Protein AF-A0A4V0XD23-F1 (afdb_monomer_lite)

Secondary structure (DSSP, 8-state):
---------TTHHHHHHHHHHHHHHHT-HHHHHHHHHHTT-HHHHHHHHHHTT----HHHHHHHHHHH-

Foldseek 3Di:
DDDDDDDPDPPVLQLVLLVVLVVVCVVPVVLVVQVVVCPLVLVSSQVSSVVVVGHHDSVSVVVVVVVVD

Sequence (69 aa):
MARDELHPGGFSMSKQQLEQFLDKAAGSVSLKQQIDQCGTDNACLVALGRENGHTFSAATVSRWQRDHV

Structure (mmCIF, N/CA/C/O backbone):
data_AF-A0A4V0XD23-F1
#
_entry.id   AF-A0A4V0XD23-F1
#
loop_
_atom_site.group_PDB
_atom_site.id
_atom_site.type_symbol
_atom_site.label_atom_id
_atom_site.label_alt_id
_atom_site.label_comp_id
_atom_site.label_asym_id
_atom_site.label_entity_id
_atom_site.label_seq_id
_atom_site.pdbx_PDB_ins_code
_atom_site.Cartn_x
_atom_site.Cartn_y
_atom_site.Cartn_z
_atom_site.occupancy
_atom_site.B_iso_or_equiv
_atom_site.auth_seq_id
_atom_site.auth_comp_id
_atom_site.auth_asym_id
_atom_site.auth_atom_id
_atom_site.pdbx_PDB_model_num
ATOM 1 N N . MET A 1 1 ? 18.740 -32.327 13.156 1.00 49.50 1 MET A N 1
ATOM 2 C CA . MET A 1 1 ? 17.849 -31.181 13.424 1.00 49.50 1 MET A CA 1
ATOM 3 C C . MET A 1 1 ? 17.425 -30.656 12.066 1.00 49.50 1 MET A C 1
ATOM 5 O O . MET A 1 1 ? 18.272 -30.159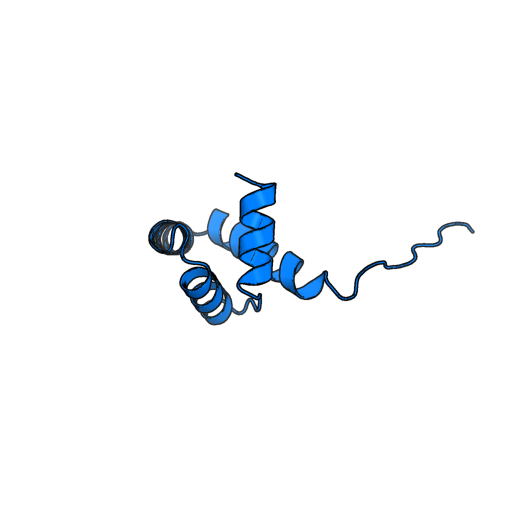 11.342 1.00 49.50 1 MET A O 1
ATOM 9 N N . ALA A 1 2 ? 16.199 -30.973 11.655 1.00 50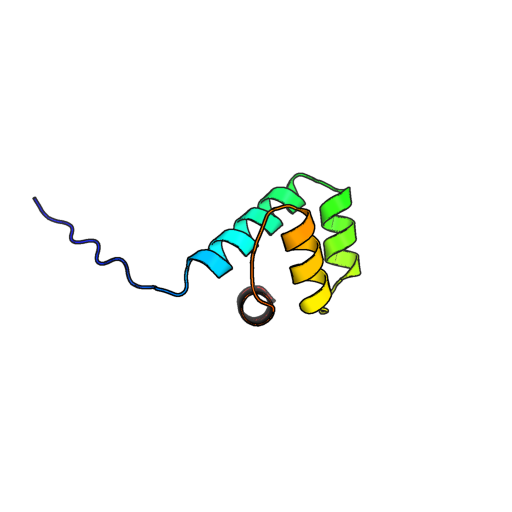.09 2 ALA A N 1
ATOM 10 C CA . ALA A 1 2 ? 15.678 -30.697 10.317 1.00 50.09 2 ALA A CA 1
ATOM 11 C C . ALA A 1 2 ? 14.923 -29.357 10.280 1.00 50.09 2 ALA A C 1
ATOM 13 O O . ALA A 1 2 ? 14.415 -28.938 11.322 1.00 50.09 2 ALA A O 1
ATOM 14 N N . ARG A 1 3 ? 14.792 -28.812 9.055 1.00 48.62 3 ARG A N 1
ATOM 15 C CA . ARG A 1 3 ? 14.280 -27.496 8.599 1.00 48.62 3 ARG A CA 1
ATOM 16 C C . ARG A 1 3 ? 15.428 -26.490 8.469 1.00 48.62 3 ARG A C 1
ATOM 18 O O . ARG A 1 3 ? 15.823 -25.878 9.448 1.00 48.62 3 ARG A O 1
ATOM 25 N N . ASP A 1 4 ? 16.142 -26.396 7.348 1.00 48.31 4 ASP A N 1
ATOM 26 C CA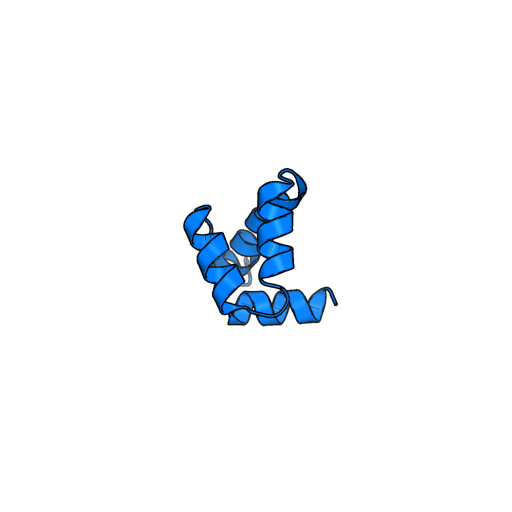 . ASP A 1 4 ? 15.653 -26.153 5.978 1.00 48.31 4 ASP A CA 1
ATOM 27 C C . ASP A 1 4 ? 14.435 -25.224 5.956 1.00 48.31 4 ASP A C 1
ATOM 29 O O . ASP A 1 4 ? 13.293 -25.673 5.931 1.00 48.31 4 ASP A O 1
ATOM 33 N N . GLU A 1 5 ? 14.706 -23.923 6.036 1.00 52.88 5 GLU A N 1
ATOM 34 C CA . GLU A 1 5 ? 13.880 -22.916 5.376 1.00 52.88 5 GLU A CA 1
ATOM 35 C C . GLU A 1 5 ? 14.809 -22.059 4.514 1.00 52.88 5 GLU A C 1
ATOM 37 O O . GLU A 1 5 ? 15.270 -20.973 4.883 1.00 52.88 5 GLU A O 1
ATOM 42 N N . LEU A 1 6 ? 15.119 -22.617 3.339 1.00 46.47 6 LEU A N 1
ATOM 43 C CA . LEU A 1 6 ? 15.245 -21.853 2.103 1.00 46.47 6 LEU A CA 1
ATOM 44 C C . LEU A 1 6 ? 14.306 -20.635 2.188 1.00 46.47 6 LEU A C 1
ATOM 46 O O . LEU A 1 6 ? 13.096 -20.819 2.248 1.00 46.47 6 LEU A O 1
ATOM 50 N N . HIS A 1 7 ? 14.826 -19.408 2.202 1.00 46.16 7 HIS A N 1
ATOM 51 C CA . HIS A 1 7 ? 14.005 -18.224 1.948 1.00 46.16 7 HIS A CA 1
ATOM 52 C C . HIS A 1 7 ? 13.865 -18.089 0.428 1.00 46.16 7 HIS A C 1
ATOM 54 O O . HIS A 1 7 ? 14.842 -17.706 -0.225 1.00 46.16 7 HIS A O 1
ATOM 60 N N . PRO A 1 8 ? 12.702 -18.368 -0.187 1.00 54.56 8 PRO A N 1
ATOM 61 C CA . PRO A 1 8 ? 12.495 -18.016 -1.572 1.00 54.56 8 PRO A CA 1
ATOM 62 C C . PRO A 1 8 ? 11.926 -16.596 -1.589 1.00 54.56 8 PRO A C 1
ATOM 64 O O . PRO A 1 8 ? 10.816 -16.354 -1.125 1.00 54.56 8 PRO A O 1
ATOM 67 N N . GLY A 1 9 ? 12.659 -15.635 -2.143 1.00 44.84 9 GLY A N 1
ATOM 68 C CA . GLY A 1 9 ? 12.006 -14.422 -2.633 1.00 44.84 9 GLY A CA 1
ATOM 69 C C . GLY A 1 9 ? 12.714 -13.118 -2.324 1.00 44.84 9 GLY A C 1
ATOM 70 O O . GLY A 1 9 ? 12.340 -12.386 -1.413 1.00 44.84 9 GLY A O 1
ATOM 71 N N . GLY A 1 10 ? 13.582 -12.710 -3.247 1.00 49.19 10 GLY A N 1
ATOM 72 C CA . GLY A 1 10 ? 13.939 -11.304 -3.463 1.00 49.19 10 GLY A CA 1
ATOM 73 C C . GLY A 1 10 ? 12.772 -10.414 -3.940 1.00 49.19 10 GLY A C 1
ATOM 74 O O . GLY A 1 10 ? 13.013 -9.397 -4.576 1.00 49.19 10 GLY A O 1
ATOM 75 N N . PHE A 1 11 ? 11.515 -10.776 -3.649 1.00 51.84 11 PHE A N 1
ATOM 76 C CA . PHE A 1 11 ? 10.291 -10.040 -4.001 1.00 51.84 11 PHE A CA 1
ATOM 77 C C . PHE A 1 11 ? 9.434 -9.657 -2.773 1.00 51.84 11 PHE A C 1
ATOM 79 O O . PHE A 1 11 ? 8.449 -8.933 -2.916 1.00 51.84 11 PHE A O 1
ATOM 86 N N . SER A 1 12 ? 9.799 -10.101 -1.562 1.00 56.09 12 SER A N 1
ATOM 87 C CA . SER A 1 12 ? 8.905 -10.055 -0.392 1.00 56.09 12 SER A CA 1
ATOM 88 C C . SER A 1 12 ? 8.877 -8.722 0.358 1.00 56.09 12 SER A C 1
ATOM 90 O O . SER A 1 12 ? 7.833 -8.375 0.903 1.00 56.09 12 SER A O 1
ATOM 92 N N . MET A 1 13 ? 9.949 -7.915 0.328 1.00 61.25 13 MET A N 1
ATOM 93 C CA . MET A 1 13 ? 9.963 -6.631 1.055 1.00 61.25 13 MET A CA 1
ATOM 94 C C . MET A 1 13 ? 8.848 -5.693 0.586 1.00 61.25 13 MET A C 1
ATOM 96 O O . MET A 1 13 ? 8.156 -5.095 1.400 1.00 61.25 13 MET A O 1
ATOM 100 N N . SER A 1 14 ? 8.620 -5.599 -0.726 1.00 75.75 14 SER A N 1
ATOM 101 C CA . SER A 1 14 ? 7.618 -4.679 -1.273 1.00 75.75 14 SER A CA 1
ATOM 102 C C . SER A 1 14 ? 6.185 -5.110 -0.936 1.00 75.75 14 SER A C 1
ATOM 104 O O . SER A 1 14 ? 5.356 -4.263 -0.618 1.00 75.75 14 SER A O 1
ATOM 106 N N . LYS A 1 15 ? 5.885 -6.417 -0.969 1.00 83.00 15 LYS A N 1
ATOM 107 C CA . LYS A 1 15 ? 4.552 -6.947 -0.629 1.00 83.00 15 LYS A CA 1
ATOM 108 C C . LYS A 1 15 ? 4.266 -6.836 0.866 1.00 83.00 15 LYS A C 1
ATOM 110 O O . LYS A 1 15 ? 3.208 -6.353 1.244 1.00 83.00 15 LYS A O 1
ATOM 115 N N . GLN A 1 16 ? 5.229 -7.202 1.702 1.00 84.94 16 GLN A N 1
ATOM 116 C CA . GLN A 1 16 ? 5.078 -7.135 3.151 1.00 84.94 16 GLN A CA 1
ATOM 117 C C . GLN A 1 16 ? 4.883 -5.688 3.639 1.00 84.94 16 GLN A C 1
ATOM 119 O O . GLN A 1 16 ? 4.095 -5.441 4.545 1.00 84.94 16 GLN A O 1
ATOM 124 N N . GLN A 1 17 ? 5.545 -4.714 3.004 1.00 87.50 17 GLN A N 1
ATOM 125 C CA . GLN A 1 17 ? 5.328 -3.288 3.276 1.00 87.50 17 GLN A CA 1
ATOM 126 C C . GLN A 1 17 ? 3.913 -2.823 2.902 1.00 87.50 17 GLN A C 1
ATOM 128 O O . GLN A 1 17 ? 3.329 -2.029 3.635 1.00 87.50 17 GLN A O 1
ATOM 133 N N . LEU A 1 18 ? 3.357 -3.324 1.793 1.00 88.06 18 LEU A N 1
ATOM 134 C CA . LEU A 1 18 ? 1.974 -3.051 1.394 1.00 88.06 18 LEU A CA 1
ATOM 135 C C . LEU A 1 18 ? 0.971 -3.657 2.385 1.00 88.06 18 LEU A C 1
ATOM 137 O O . LEU A 1 18 ? 0.049 -2.974 2.812 1.00 88.06 18 LEU A O 1
ATOM 141 N N . GLU A 1 19 ? 1.162 -4.911 2.789 1.00 87.50 19 GLU A N 1
ATOM 142 C CA . GLU A 1 19 ? 0.278 -5.576 3.754 1.00 87.50 19 GLU A CA 1
ATOM 143 C C . GLU A 1 19 ? 0.304 -4.875 5.118 1.00 87.50 19 GLU A C 1
ATOM 145 O O . GLU A 1 19 ? -0.751 -4.601 5.680 1.00 87.50 19 GLU A O 1
ATOM 150 N N . GLN A 1 20 ? 1.485 -4.487 5.610 1.00 89.19 20 GLN A N 1
ATOM 151 C CA . GLN A 1 20 ? 1.612 -3.697 6.841 1.00 89.19 20 GLN A CA 1
ATOM 152 C C . GLN A 1 20 ? 0.936 -2.326 6.732 1.00 89.19 20 GLN A C 1
ATOM 154 O O . GLN A 1 20 ? 0.320 -1.864 7.690 1.00 89.19 20 GLN A O 1
ATOM 159 N N . PHE A 1 21 ? 1.038 -1.673 5.573 1.00 89.69 21 PHE A N 1
ATOM 160 C CA . PHE A 1 21 ? 0.351 -0.410 5.317 1.00 89.69 21 PHE A CA 1
ATOM 161 C C . PHE A 1 21 ? -1.174 -0.573 5.370 1.00 89.69 21 PHE A C 1
ATOM 163 O O . PHE A 1 21 ? -1.860 0.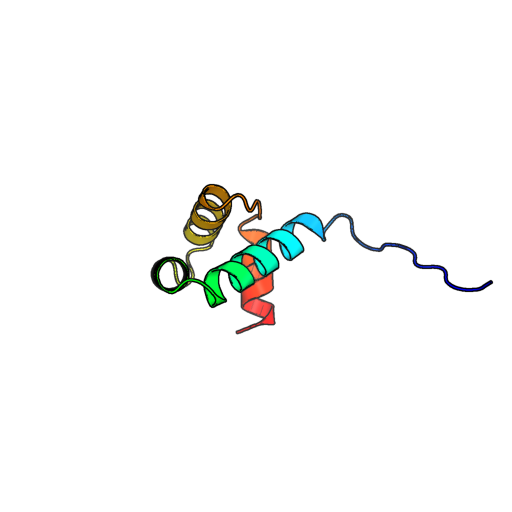233 5.998 1.00 89.69 21 PHE A O 1
ATOM 170 N N . LEU A 1 22 ? -1.703 -1.632 4.755 1.00 87.81 22 LEU A N 1
ATOM 171 C CA . LEU A 1 22 ? -3.133 -1.935 4.747 1.00 87.81 22 LEU A CA 1
ATOM 172 C C . LEU A 1 22 ? -3.648 -2.348 6.133 1.00 87.81 22 LEU A C 1
ATOM 174 O O . LEU A 1 22 ? -4.728 -1.918 6.531 1.00 87.81 22 LEU A O 1
ATOM 178 N N . ASP A 1 23 ? -2.865 -3.112 6.892 1.00 89.75 23 ASP A N 1
ATOM 179 C CA . ASP A 1 23 ? -3.173 -3.480 8.278 1.00 89.75 23 ASP A CA 1
ATOM 180 C C . ASP A 1 23 ? -3.212 -2.239 9.188 1.00 89.75 23 ASP A C 1
ATOM 182 O O . ASP A 1 23 ? -4.176 -2.005 9.921 1.00 89.75 23 ASP A O 1
ATOM 186 N N . LYS A 1 24 ? -2.234 -1.337 9.036 1.00 87.56 24 LYS A N 1
ATOM 187 C CA . LYS A 1 24 ? -2.235 -0.027 9.706 1.00 87.56 24 LYS A CA 1
ATOM 188 C C . LYS A 1 24 ? -3.454 0.813 9.316 1.00 87.56 24 LYS A C 1
ATOM 190 O O . LYS A 1 24 ? -4.030 1.500 10.165 1.00 87.56 24 LYS A O 1
ATOM 195 N N . ALA A 1 25 ? -3.865 0.755 8.050 1.00 88.25 25 ALA A N 1
ATOM 196 C CA . ALA A 1 25 ? -5.061 1.433 7.572 1.00 88.25 25 ALA A CA 1
ATOM 197 C C . ALA A 1 25 ? -6.353 0.830 8.139 1.00 88.25 25 ALA A C 1
ATOM 199 O O . ALA A 1 25 ? -7.299 1.572 8.395 1.00 88.25 25 ALA A O 1
ATOM 200 N N . ALA A 1 26 ? -6.395 -0.478 8.410 1.00 85.25 26 ALA A N 1
ATOM 201 C CA . ALA A 1 26 ? -7.535 -1.118 9.063 1.00 85.25 26 ALA A CA 1
ATOM 202 C C . ALA A 1 26 ? -7.775 -0.561 10.478 1.00 85.25 26 ALA A C 1
ATOM 204 O O . ALA A 1 26 ? -8.924 -0.407 10.891 1.00 85.25 26 ALA A O 1
ATOM 205 N N . GLY A 1 27 ? -6.706 -0.184 11.187 1.00 87.00 27 GLY A N 1
ATOM 206 C CA . GLY A 1 27 ? -6.781 0.477 12.494 1.00 87.00 27 GLY A CA 1
ATOM 207 C C . GLY A 1 27 ? -7.045 1.990 12.455 1.00 87.00 27 GLY A C 1
ATOM 208 O O . GLY A 1 27 ? -7.234 2.593 13.508 1.00 87.00 27 GLY A O 1
ATOM 209 N N . SER A 1 28 ? -7.050 2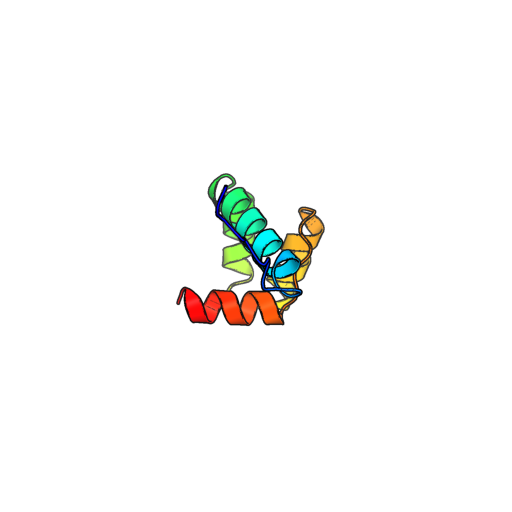.627 11.276 1.00 87.38 28 SER A N 1
ATOM 210 C CA . SER A 1 28 ? -7.113 4.089 11.126 1.00 87.38 28 SER A CA 1
ATOM 211 C C . SER A 1 28 ? -8.145 4.519 10.078 1.00 87.38 28 SER A C 1
ATOM 213 O O . SER A 1 28 ? -7.877 4.478 8.877 1.00 87.38 28 SER A O 1
ATOM 215 N N . VAL A 1 29 ? -9.299 5.031 10.524 1.00 88.06 29 VAL A N 1
ATOM 216 C CA . VAL A 1 29 ? -10.406 5.462 9.639 1.00 88.06 29 VAL A CA 1
ATOM 217 C C . VAL A 1 29 ? -9.947 6.477 8.585 1.00 88.06 29 VAL A C 1
ATOM 219 O O . VAL A 1 29 ? -10.286 6.336 7.413 1.00 88.06 29 VAL A O 1
ATOM 222 N N . SER A 1 30 ? -9.114 7.449 8.967 1.00 88.69 30 SER A N 1
ATOM 223 C CA . SER A 1 30 ? -8.596 8.472 8.049 1.00 88.69 30 SER A CA 1
ATOM 224 C C . SER A 1 30 ? -7.683 7.900 6.962 1.00 88.69 30 SER A C 1
ATOM 226 O O . SER A 1 30 ? -7.656 8.417 5.849 1.00 88.69 30 SER A O 1
ATOM 228 N N . LEU A 1 31 ? -6.919 6.842 7.259 1.00 87.50 31 LEU A N 1
ATOM 229 C CA . LEU A 1 31 ? -6.090 6.167 6.254 1.00 87.50 31 LEU A CA 1
ATOM 230 C C . LEU A 1 31 ? -6.959 5.346 5.312 1.00 87.50 31 LEU A C 1
ATOM 232 O O . LEU A 1 31 ? -6.770 5.400 4.103 1.00 87.50 31 LEU A O 1
ATOM 236 N N . LYS A 1 32 ? -7.933 4.620 5.869 1.00 89.31 32 LYS A N 1
ATOM 237 C CA . LYS A 1 32 ? -8.883 3.830 5.090 1.00 89.31 32 LYS A CA 1
ATOM 238 C C . LYS A 1 32 ? -9.645 4.707 4.096 1.00 89.31 32 LYS A C 1
ATOM 240 O O . LYS A 1 32 ? -9.710 4.359 2.928 1.00 89.31 32 LYS A O 1
ATOM 245 N N . GLN A 1 33 ? -10.116 5.881 4.523 1.00 90.50 33 GLN A N 1
ATOM 246 C CA . GLN A 1 33 ? -10.760 6.851 3.632 1.00 90.50 33 GLN A CA 1
ATOM 247 C C . GLN A 1 33 ? -9.835 7.331 2.508 1.00 90.50 33 GLN A C 1
ATOM 249 O O . GLN A 1 33 ? -10.292 7.468 1.381 1.00 90.50 33 GLN A O 1
ATOM 254 N N . GLN A 1 34 ? -8.549 7.564 2.784 1.00 89.62 34 GLN A N 1
ATOM 255 C CA . GLN A 1 34 ? -7.587 7.972 1.752 1.00 89.62 34 GLN A CA 1
ATOM 256 C C . GLN A 1 34 ? -7.280 6.836 0.764 1.00 89.62 34 GLN A C 1
ATOM 258 O O . GLN A 1 34 ? -7.194 7.071 -0.437 1.00 89.62 34 GLN A O 1
ATOM 263 N N . ILE A 1 35 ? -7.173 5.595 1.245 1.00 88.69 35 ILE A N 1
ATOM 264 C CA . ILE A 1 35 ? -7.031 4.407 0.391 1.00 88.69 35 ILE A CA 1
ATOM 265 C C . ILE A 1 35 ? -8.275 4.225 -0.485 1.00 88.69 35 ILE A C 1
ATOM 267 O O . ILE A 1 35 ? -8.146 4.020 -1.690 1.00 88.69 35 ILE A O 1
ATOM 271 N N . ASP A 1 36 ? -9.469 4.366 0.093 1.00 88.12 36 ASP A N 1
ATOM 272 C CA . ASP A 1 36 ? -10.737 4.280 -0.635 1.00 88.12 36 ASP A CA 1
ATOM 273 C C . ASP A 1 36 ? -10.876 5.420 -1.663 1.00 88.12 36 ASP A C 1
ATOM 275 O O . ASP A 1 36 ? -11.380 5.198 -2.761 1.00 88.12 36 ASP A O 1
ATOM 279 N N . GLN A 1 37 ? -10.377 6.624 -1.352 1.00 89.62 37 GLN A N 1
ATOM 280 C CA . GLN A 1 37 ? -10.298 7.747 -2.296 1.00 89.62 37 GLN A CA 1
A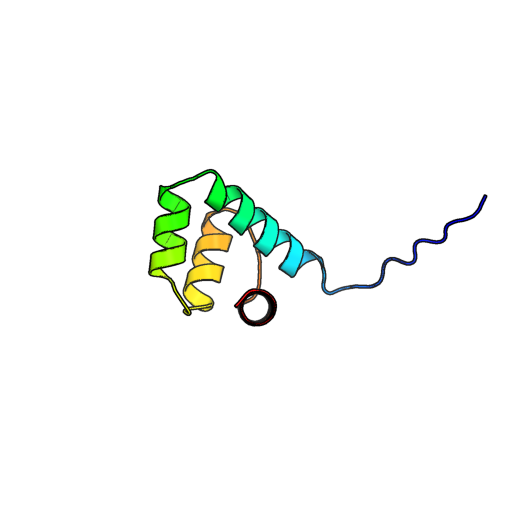TOM 281 C C . GLN A 1 37 ? -9.340 7.469 -3.460 1.00 89.62 37 GLN A C 1
ATOM 283 O O . GLN A 1 37 ? -9.638 7.861 -4.587 1.00 89.62 37 GLN A O 1
ATOM 288 N N . CYS A 1 38 ? -8.216 6.789 -3.210 1.00 87.12 38 CYS A N 1
ATOM 289 C CA . CYS A 1 38 ? -7.312 6.351 -4.274 1.00 87.12 38 CYS A CA 1
ATOM 290 C C . CYS A 1 38 ? -7.959 5.285 -5.176 1.00 87.12 38 CYS A C 1
ATOM 292 O O . CYS A 1 38 ? -7.679 5.239 -6.374 1.00 87.12 38 CYS A O 1
ATOM 294 N N . GLY A 1 39 ? -8.815 4.416 -4.628 1.00 83.88 39 GLY A N 1
ATOM 295 C CA . GLY A 1 39 ? -9.518 3.381 -5.387 1.00 83.88 39 GLY A CA 1
ATOM 296 C C . GLY A 1 39 ? -8.561 2.457 -6.151 1.00 83.88 39 GLY A C 1
ATOM 297 O O . GLY A 1 39 ? -7.768 1.731 -5.553 1.00 83.88 39 GLY A O 1
ATOM 298 N N . THR A 1 40 ? -8.633 2.478 -7.487 1.00 82.69 40 THR A N 1
ATOM 299 C CA . THR A 1 40 ? -7.766 1.685 -8.382 1.00 82.69 40 THR A CA 1
ATOM 300 C C . THR A 1 40 ? -6.494 2.417 -8.822 1.00 82.69 40 THR A C 1
ATOM 302 O O . THR A 1 40 ? -5.735 1.889 -9.637 1.00 82.69 40 THR A O 1
ATOM 305 N N . ASP A 1 41 ? -6.257 3.644 -8.349 1.00 89.25 41 ASP A N 1
ATOM 306 C CA . ASP A 1 41 ? -5.036 4.383 -8.658 1.00 89.25 41 ASP A CA 1
ATOM 307 C C . ASP A 1 41 ? -3.866 3.869 -7.808 1.00 89.25 41 ASP A C 1
ATOM 309 O O . ASP A 1 41 ? -3.656 4.229 -6.645 1.00 89.25 41 ASP A O 1
ATOM 313 N N . ASN A 1 42 ? -3.058 3.018 -8.433 1.00 88.69 42 ASN A N 1
ATOM 314 C CA . ASN A 1 42 ? -1.913 2.396 -7.781 1.00 88.69 42 ASN A CA 1
ATOM 315 C C . ASN A 1 42 ? -0.778 3.386 -7.505 1.00 88.69 42 ASN A C 1
ATOM 317 O O . ASN A 1 42 ? 0.013 3.147 -6.594 1.00 88.69 42 ASN A O 1
ATOM 321 N N . ALA A 1 43 ? -0.687 4.497 -8.243 1.00 88.81 43 ALA A N 1
ATOM 322 C CA . ALA A 1 43 ? 0.293 5.539 -7.957 1.00 88.81 43 ALA A CA 1
ATOM 323 C C . ALA A 1 43 ? -0.106 6.333 -6.704 1.00 88.81 43 ALA A C 1
ATOM 325 O O . ALA A 1 43 ? 0.752 6.601 -5.861 1.00 88.81 43 ALA A O 1
ATOM 326 N N . CYS A 1 44 ? -1.403 6.619 -6.544 1.00 90.88 44 CYS A N 1
ATOM 327 C CA . CYS A 1 44 ? -1.961 7.237 -5.338 1.00 90.88 44 CYS A CA 1
ATOM 328 C C . CYS A 1 44 ? -1.673 6.388 -4.090 1.00 90.88 44 CYS A C 1
ATOM 330 O O . CYS A 1 44 ? -1.119 6.890 -3.111 1.00 90.88 44 CYS A O 1
ATOM 332 N N . LEU A 1 45 ? -1.927 5.074 -4.151 1.00 88.75 45 LEU A N 1
ATOM 333 C CA . LEU A 1 45 ? -1.655 4.162 -3.032 1.00 88.75 45 LEU A CA 1
ATOM 334 C C . LEU A 1 45 ? -0.167 4.084 -2.673 1.00 88.75 45 LEU A C 1
ATOM 336 O O . LEU A 1 45 ? 0.179 4.044 -1.495 1.00 88.75 45 LEU A O 1
ATOM 340 N N . VAL A 1 46 ? 0.723 4.091 -3.668 1.00 91.44 46 VAL A N 1
ATOM 341 C CA . VAL A 1 46 ? 2.179 4.104 -3.444 1.00 91.44 46 VAL A CA 1
ATOM 342 C C . VAL A 1 46 ? 2.634 5.397 -2.773 1.00 91.44 46 VAL A C 1
ATOM 344 O O . VAL A 1 46 ? 3.455 5.347 -1.855 1.00 91.44 46 VAL A O 1
ATOM 347 N N . ALA A 1 47 ? 2.110 6.545 -3.206 1.00 91.00 47 ALA A N 1
ATOM 348 C CA . ALA A 1 47 ? 2.411 7.830 -2.584 1.00 91.00 47 ALA A CA 1
ATOM 349 C C . ALA A 1 47 ? 1.941 7.854 -1.123 1.00 91.00 47 ALA A C 1
ATOM 351 O O . ALA A 1 47 ? 2.736 8.143 -0.230 1.00 91.00 47 ALA A O 1
ATOM 352 N N . LEU A 1 48 ? 0.700 7.431 -0.874 1.00 90.94 48 LEU A N 1
ATOM 353 C CA . LEU A 1 48 ? 0.110 7.371 0.460 1.00 90.94 48 LEU A CA 1
ATOM 354 C C . LEU A 1 48 ? 0.851 6.393 1.385 1.00 90.94 48 LEU A C 1
ATOM 356 O O . LEU A 1 48 ? 1.091 6.684 2.559 1.00 90.94 48 LEU A O 1
ATOM 360 N N . GLY A 1 49 ? 1.268 5.242 0.852 1.00 90.06 49 GLY A N 1
ATOM 361 C CA . GLY A 1 49 ? 2.136 4.297 1.548 1.00 90.06 49 GLY A CA 1
ATOM 362 C C . GLY A 1 49 ? 3.446 4.947 1.972 1.00 90.06 49 GLY A C 1
ATOM 363 O O . GLY A 1 49 ? 3.824 4.868 3.144 1.00 90.06 49 GLY A O 1
ATOM 364 N N . ARG A 1 50 ? 4.096 5.659 1.044 1.00 89.31 50 ARG A N 1
ATOM 365 C CA . ARG A 1 50 ? 5.375 6.336 1.281 1.00 89.31 50 ARG A CA 1
ATOM 366 C C . ARG A 1 50 ? 5.263 7.430 2.340 1.00 89.31 50 ARG A C 1
ATOM 368 O O . ARG A 1 50 ? 6.134 7.512 3.202 1.00 89.31 50 ARG A O 1
ATOM 375 N N . GLU A 1 51 ? 4.192 8.218 2.315 1.00 89.19 51 GLU A N 1
ATOM 376 C CA . GLU A 1 51 ? 3.881 9.220 3.347 1.00 89.19 51 GLU A CA 1
ATOM 377 C C . GLU A 1 51 ? 3.703 8.589 4.734 1.00 89.19 51 GLU A C 1
ATOM 379 O O . GLU A 1 51 ? 4.033 9.192 5.752 1.00 89.19 51 GLU A O 1
ATOM 384 N N . ASN A 1 52 ? 3.249 7.337 4.774 1.00 86.75 52 ASN A N 1
ATOM 385 C CA . ASN A 1 52 ? 3.057 6.566 5.996 1.00 86.75 52 ASN A CA 1
ATOM 386 C C . ASN A 1 52 ? 4.278 5.743 6.432 1.00 86.75 52 ASN A C 1
ATOM 388 O O . ASN A 1 52 ? 4.175 4.995 7.410 1.00 86.75 52 ASN A O 1
ATOM 392 N N . GLY A 1 53 ? 5.416 5.890 5.744 1.00 86.75 53 GLY A N 1
ATOM 393 C CA . GLY A 1 53 ? 6.664 5.181 6.034 1.00 86.75 53 GLY A CA 1
ATOM 394 C C . GLY A 1 53 ? 6.774 3.796 5.392 1.00 86.75 53 GLY A C 1
ATOM 395 O O . GLY A 1 53 ? 7.723 3.072 5.681 1.00 86.75 53 GLY A O 1
ATOM 396 N N . HIS A 1 54 ? 5.842 3.429 4.513 1.00 87.94 54 HIS A N 1
ATOM 397 C CA . HIS A 1 54 ? 5.827 2.147 3.816 1.00 87.94 54 HIS A CA 1
ATOM 398 C C . HIS A 1 54 ? 6.266 2.314 2.365 1.00 87.94 54 HIS A C 1
ATOM 400 O O . HIS A 1 54 ? 5.774 3.176 1.644 1.00 87.94 54 HIS A O 1
ATOM 406 N N . THR A 1 55 ? 7.194 1.480 1.901 1.00 87.12 55 THR A N 1
ATOM 407 C CA . THR A 1 55 ? 7.704 1.587 0.525 1.00 87.12 55 THR A CA 1
ATOM 408 C C . THR A 1 55 ? 7.310 0.363 -0.284 1.00 87.12 55 THR A C 1
ATOM 410 O O . THR A 1 55 ? 7.825 -0.735 -0.074 1.00 87.12 55 THR A O 1
ATOM 413 N N . PHE A 1 56 ? 6.416 0.558 -1.247 1.00 88.62 56 PHE A N 1
ATOM 414 C CA . PHE A 1 56 ? 6.000 -0.475 -2.185 1.00 88.62 56 PHE A CA 1
ATOM 415 C C . PHE A 1 56 ? 5.827 0.093 -3.593 1.00 88.62 56 PHE A C 1
ATOM 417 O O . PHE A 1 56 ? 5.757 1.302 -3.784 1.00 88.62 56 PHE A O 1
ATOM 424 N N . SER A 1 57 ? 5.831 -0.782 -4.598 1.00 87.69 57 SER A N 1
ATOM 425 C CA . SER A 1 57 ? 5.709 -0.380 -6.002 1.00 87.69 57 SER A CA 1
ATOM 426 C C . SER A 1 57 ? 4.273 -0.515 -6.502 1.00 87.69 57 SER A C 1
ATOM 428 O O . SER A 1 57 ? 3.527 -1.370 -6.024 1.00 87.69 57 SER A O 1
ATOM 430 N N . ALA A 1 58 ? 3.907 0.253 -7.532 1.00 86.62 58 ALA A N 1
ATOM 431 C CA . ALA A 1 58 ? 2.588 0.139 -8.157 1.00 86.62 58 ALA A CA 1
ATOM 432 C C . ALA A 1 58 ? 2.343 -1.274 -8.717 1.00 86.62 58 ALA A C 1
ATOM 434 O O . ALA A 1 58 ? 1.224 -1.770 -8.665 1.00 86.62 58 ALA A O 1
ATOM 435 N N . ALA A 1 59 ? 3.395 -1.969 -9.171 1.00 87.25 59 ALA A N 1
ATOM 436 C CA . ALA A 1 59 ? 3.304 -3.361 -9.610 1.00 87.25 59 ALA A CA 1
ATOM 437 C C . ALA A 1 59 ? 2.951 -4.324 -8.462 1.00 87.25 59 ALA A C 1
ATOM 439 O O . ALA A 1 59 ? 2.236 -5.302 -8.680 1.00 87.25 59 ALA A O 1
ATOM 440 N N . THR A 1 60 ? 3.433 -4.048 -7.246 1.00 86.81 60 THR A N 1
ATOM 441 C CA . THR A 1 60 ? 3.072 -4.795 -6.034 1.00 86.81 60 THR A CA 1
ATOM 442 C C . THR A 1 60 ? 1.595 -4.598 -5.706 1.00 86.81 60 THR A C 1
ATOM 444 O O . THR A 1 60 ? 0.896 -5.579 -5.470 1.00 86.81 60 THR A O 1
ATOM 447 N N . VAL A 1 61 ? 1.111 -3.352 -5.769 1.00 87.12 61 VAL A N 1
ATOM 448 C CA . VAL A 1 61 ? -0.305 -3.019 -5.547 1.00 87.12 61 VAL A CA 1
ATOM 449 C C . VAL A 1 61 ? -1.195 -3.692 -6.588 1.00 87.12 61 VAL A C 1
ATOM 451 O O . VAL A 1 61 ? -2.134 -4.383 -6.214 1.00 87.12 61 VAL A O 1
ATOM 454 N N . SER A 1 62 ? -0.852 -3.595 -7.878 1.00 87.81 62 SER A N 1
ATOM 455 C CA . SER A 1 62 ? -1.600 -4.262 -8.952 1.00 87.81 62 SER A CA 1
ATOM 456 C C . SER A 1 62 ? -1.695 -5.775 -8.746 1.00 87.81 62 SER A C 1
ATOM 458 O O . SER A 1 62 ? -2.719 -6.378 -9.050 1.00 87.81 62 SER A O 1
ATOM 460 N N . ARG A 1 63 ? -0.622 -6.421 -8.266 1.00 86.62 63 ARG A N 1
ATOM 461 C CA . ARG A 1 63 ? -0.645 -7.859 -7.955 1.00 86.62 63 ARG A CA 1
ATOM 462 C C . ARG A 1 63 ? -1.543 -8.152 -6.758 1.00 86.62 63 ARG A C 1
ATOM 464 O O . ARG A 1 63 ? -2.387 -9.026 -6.871 1.00 86.62 63 ARG A O 1
ATOM 471 N N . TRP A 1 64 ? -1.400 -7.396 -5.671 1.00 85.44 64 TRP A N 1
ATOM 472 C CA . TRP A 1 64 ? -2.215 -7.556 -4.467 1.00 85.44 64 TRP A CA 1
ATOM 473 C C . TRP A 1 64 ? -3.709 -7.367 -4.749 1.00 85.44 64 TRP A C 1
ATOM 475 O O . TRP A 1 64 ? -4.511 -8.198 -4.343 1.00 85.44 64 TRP A O 1
ATOM 485 N N . GLN A 1 65 ? -4.076 -6.341 -5.521 1.00 83.94 65 GLN A N 1
ATOM 486 C CA . GLN A 1 65 ? -5.457 -6.120 -5.946 1.00 83.94 65 GLN A CA 1
ATOM 487 C C . GLN A 1 65 ? -5.994 -7.314 -6.733 1.00 83.94 65 GLN A C 1
ATOM 489 O O . GLN A 1 65 ? -7.083 -7.770 -6.435 1.00 83.94 65 GLN A O 1
ATOM 494 N N . ARG A 1 66 ? -5.237 -7.871 -7.689 1.00 84.19 66 ARG A N 1
ATOM 495 C CA . ARG A 1 66 ? -5.680 -9.067 -8.434 1.00 84.19 66 ARG A CA 1
ATOM 496 C C . ARG A 1 66 ? -5.829 -10.316 -7.570 1.00 84.19 66 ARG A C 1
ATOM 498 O O . ARG A 1 66 ? -6.620 -11.179 -7.920 1.00 84.19 66 ARG A O 1
ATOM 505 N N . ASP A 1 67 ? -5.046 -10.429 -6.504 1.00 82.44 67 ASP A N 1
ATOM 506 C CA . ASP A 1 67 ? -5.111 -11.574 -5.599 1.00 82.44 67 ASP A CA 1
ATOM 507 C C . ASP A 1 67 ? -6.263 -11.439 -4.578 1.00 82.44 67 ASP A C 1
ATOM 509 O O . ASP A 1 67 ? -6.569 -12.419 -3.900 1.00 82.44 67 ASP A O 1
ATOM 513 N N . HIS A 1 68 ? -6.831 -10.240 -4.375 1.00 74.19 68 HIS A N 1
ATOM 514 C CA . HIS A 1 68 ? -7.788 -9.926 -3.292 1.00 74.19 68 HIS A CA 1
ATOM 515 C C . HIS A 1 68 ? -9.101 -9.251 -3.761 1.00 74.19 68 HIS A C 1
ATOM 517 O O . HIS A 1 68 ? -9.963 -8.982 -2.922 1.00 74.19 68 HIS A O 1
ATOM 523 N N . VAL A 1 69 ? -9.262 -8.988 -5.065 1.00 58.19 69 VAL A N 1
ATOM 524 C CA . VAL A 1 69 ? -10.525 -8.648 -5.764 1.00 58.19 69 VAL A CA 1
ATOM 525 C C . VAL A 1 69 ? -11.111 -9.905 -6.386 1.00 58.19 69 VAL A C 1
ATOM 527 O O . VAL A 1 69 ? -12.344 -10.074 -6.277 1.00 58.19 69 VAL A O 1
#

Radius of gyration: 13.93 Å; chains: 1; bounding box: 29×40×23 Å

pLDDT: mean 79.94, std 14.88, range [44.84, 91.44]